Protein AF-X1HDW0-F1 (afdb_monomer_lite)

InterPro domains:
  IPR036291 NAD(P)-binding domain superfamily [SSF51735] (3-49)

Radius of gyration: 10.98 Å; chains: 1; bounding box: 26×17×32 Å

Organism: NCBI:txid412755

pLDDT: mean 93.76, std 6.55, range [61.34, 98.19]

Structure (mmCIF, N/CA/C/O backbone):
data_AF-X1HDW0-F1
#
_entry.id   AF-X1HDW0-F1
#
loop_
_atom_site.group_PDB
_atom_site.id
_atom_site.type_symbol
_atom_site.label_atom_id
_atom_site.label_alt_id
_atom_site.label_comp_id
_atom_site.label_asym_id
_atom_site.label_entity_id
_atom_site.labe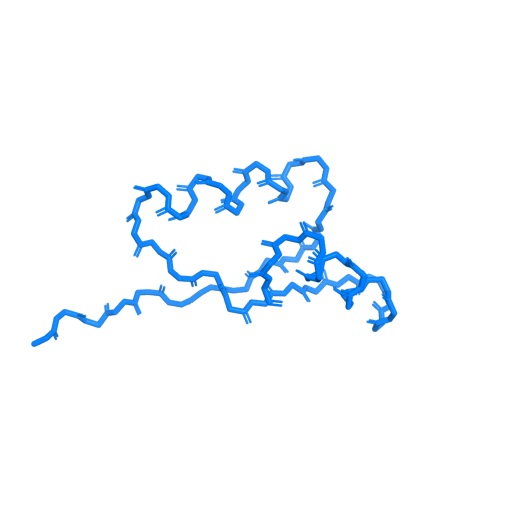l_seq_id
_atom_site.pdbx_PDB_ins_code
_atom_site.Cartn_x
_atom_site.Cartn_y
_atom_site.Cartn_z
_atom_site.occupancy
_atom_site.B_iso_or_equiv
_atom_site.auth_seq_id
_atom_site.auth_comp_id
_atom_site.auth_asym_id
_atom_site.auth_atom_id
_atom_site.pdbx_PDB_model_num
ATOM 1 N N . MET A 1 1 ? -12.641 2.688 22.591 1.00 61.34 1 MET A N 1
ATOM 2 C CA . MET A 1 1 ? -11.824 3.024 21.402 1.00 61.34 1 MET A CA 1
ATOM 3 C C . MET A 1 1 ? -12.257 2.117 20.261 1.00 61.34 1 MET A C 1
ATOM 5 O O . MET A 1 1 ? -12.232 0.908 20.449 1.00 61.34 1 MET A O 1
ATOM 9 N N . VAL A 1 2 ? -12.701 2.661 19.125 1.00 72.56 2 VAL A N 1
ATOM 10 C CA . VAL A 1 2 ? -13.004 1.838 17.940 1.00 72.56 2 VAL A CA 1
ATOM 11 C C . VAL A 1 2 ? -11.676 1.392 17.328 1.00 72.56 2 VAL A C 1
ATOM 13 O O . VAL A 1 2 ? -10.792 2.215 17.096 1.00 72.56 2 VAL A O 1
ATOM 16 N N . LYS A 1 3 ? -11.501 0.085 17.131 1.00 78.50 3 LYS A N 1
ATOM 17 C CA . LYS A 1 3 ? -10.278 -0.489 16.559 1.00 78.50 3 LYS A CA 1
ATOM 18 C C . LYS A 1 3 ? -10.244 -0.142 15.065 1.00 78.50 3 LYS A C 1
ATOM 20 O O . LYS A 1 3 ? -11.176 -0.497 14.349 1.00 78.50 3 LYS A O 1
ATOM 25 N N . LYS A 1 4 ? -9.211 0.568 14.598 1.00 82.88 4 LYS A N 1
ATOM 26 C CA . LYS A 1 4 ? -9.047 0.851 13.163 1.00 82.88 4 LYS A CA 1
ATOM 27 C C . LYS A 1 4 ? -8.756 -0.448 12.415 1.00 82.88 4 LYS A C 1
ATOM 29 O O . LYS A 1 4 ? -7.961 -1.266 12.882 1.00 82.88 4 LYS A O 1
ATOM 34 N N . ILE A 1 5 ? -9.407 -0.632 11.270 1.00 93.69 5 ILE A N 1
ATOM 35 C CA . ILE A 1 5 ? -9.098 -1.729 10.352 1.00 93.69 5 ILE A CA 1
ATOM 36 C C . ILE A 1 5 ? -7.719 -1.440 9.751 1.00 93.69 5 ILE A C 1
ATOM 38 O O . ILE A 1 5 ? -7.495 -0.339 9.248 1.00 93.69 5 ILE A O 1
ATOM 42 N N . LYS A 1 6 ? -6.812 -2.418 9.833 1.00 95.50 6 LYS A N 1
ATOM 43 C CA . LYS A 1 6 ? -5.469 -2.356 9.245 1.00 95.50 6 LYS A CA 1
ATOM 44 C C . LYS A 1 6 ? -5.419 -3.242 8.010 1.00 95.50 6 LYS A C 1
ATOM 46 O O . LYS A 1 6 ? -5.876 -4.382 8.069 1.00 95.50 6 LYS A O 1
ATOM 51 N N . VAL A 1 7 ? -4.860 -2.732 6.918 1.00 96.62 7 VAL A N 1
ATOM 52 C CA . VAL A 1 7 ? -4.784 -3.450 5.639 1.00 96.62 7 VAL A CA 1
ATOM 53 C C . VAL A 1 7 ? -3.408 -3.314 5.000 1.00 96.62 7 VAL A C 1
ATOM 55 O O . VAL A 1 7 ? -2.766 -2.269 5.096 1.00 96.62 7 VAL A O 1
ATOM 58 N N . GLY A 1 8 ? -2.972 -4.375 4.330 1.00 96.44 8 GLY A N 1
ATOM 59 C CA . GLY A 1 8 ? -1.865 -4.330 3.379 1.00 96.44 8 GLY A CA 1
ATOM 60 C C . GLY A 1 8 ? -2.398 -4.383 1.949 1.00 96.44 8 GLY A C 1
ATOM 61 O O . GLY A 1 8 ? -3.441 -4.992 1.705 1.00 96.44 8 GLY A O 1
ATOM 62 N N . ILE A 1 9 ? -1.687 -3.762 1.011 1.00 95.75 9 ILE A N 1
ATOM 63 C CA . ILE A 1 9 ? -1.988 -3.847 -0.426 1.00 95.75 9 ILE A CA 1
ATOM 64 C C . ILE A 1 9 ? -0.989 -4.777 -1.117 1.00 95.75 9 ILE A C 1
ATOM 66 O O . ILE A 1 9 ? 0.193 -4.756 -0.803 1.00 95.75 9 ILE A O 1
ATOM 70 N N . SER A 1 10 ? -1.445 -5.576 -2.083 1.00 96.38 10 SER A N 1
ATOM 71 C CA . SER A 1 10 ? -0.572 -6.330 -2.989 1.00 96.38 10 SER A CA 1
ATOM 72 C C . SER A 1 10 ? -0.620 -5.689 -4.375 1.00 96.38 10 SER A C 1
ATOM 74 O O . SER A 1 10 ? -1.677 -5.652 -5.002 1.00 96.38 10 SER A O 1
ATOM 76 N N . GLY A 1 11 ? 0.513 -5.143 -4.820 1.00 94.12 11 GLY A N 1
ATOM 77 C CA . GLY A 1 11 ? 0.646 -4.378 -6.058 1.00 94.12 11 GLY A CA 1
ATOM 78 C C . GLY A 1 11 ? 0.305 -2.889 -5.901 1.00 94.12 11 GLY A C 1
ATOM 79 O O . GLY A 1 11 ? -0.844 -2.501 -5.713 1.00 94.12 11 GLY A O 1
ATOM 80 N N . GLY A 1 12 ? 1.309 -2.030 -6.061 1.00 91.56 12 GLY A N 1
ATOM 81 C CA . GLY A 1 12 ? 1.227 -0.562 -6.058 1.00 91.56 12 GLY A CA 1
ATOM 82 C C . GLY A 1 12 ? 1.309 0.021 -7.459 1.00 91.56 12 GLY A C 1
ATOM 83 O O . GLY A 1 12 ? 2.074 0.950 -7.720 1.00 91.56 12 GLY A O 1
ATOM 84 N N . GLY A 1 13 ? 0.635 -0.605 -8.422 1.00 90.81 13 GLY A N 1
ATOM 85 C CA . GLY A 1 13 ? 0.427 -0.001 -9.737 1.00 90.81 13 GLY A CA 1
ATOM 86 C C . GLY A 1 13 ? -0.549 1.178 -9.657 1.00 90.81 13 GLY A C 1
ATOM 87 O O . GLY A 1 13 ? -0.921 1.632 -8.576 1.00 90.81 13 GLY A O 1
ATOM 88 N N . PHE A 1 14 ? -1.037 1.634 -10.810 1.00 92.69 14 PHE A N 1
ATOM 89 C CA . PHE A 1 14 ? -2.012 2.728 -10.889 1.00 92.69 14 PHE A CA 1
ATOM 90 C C . PHE A 1 14 ? -3.232 2.517 -9.970 1.00 92.69 14 PHE A C 1
ATOM 92 O O . PHE A 1 14 ? -3.581 3.385 -9.172 1.00 92.69 14 PHE A O 1
ATOM 99 N N . VAL A 1 15 ? -3.834 1.325 -10.027 1.00 94.69 15 VAL A N 1
ATOM 100 C CA . VAL A 1 15 ? -5.024 0.976 -9.235 1.00 94.69 15 VAL A CA 1
ATOM 101 C C . VAL A 1 15 ? -4.690 0.790 -7.750 1.00 94.69 15 VAL A C 1
ATOM 103 O O . VAL A 1 15 ? -5.466 1.205 -6.894 1.00 94.69 15 VAL A O 1
ATOM 106 N N . GLY A 1 16 ? -3.513 0.243 -7.430 1.00 94.12 16 GLY A N 1
ATOM 107 C CA . GLY A 1 16 ? -3.046 0.102 -6.048 1.00 94.12 16 GLY A CA 1
ATOM 108 C C 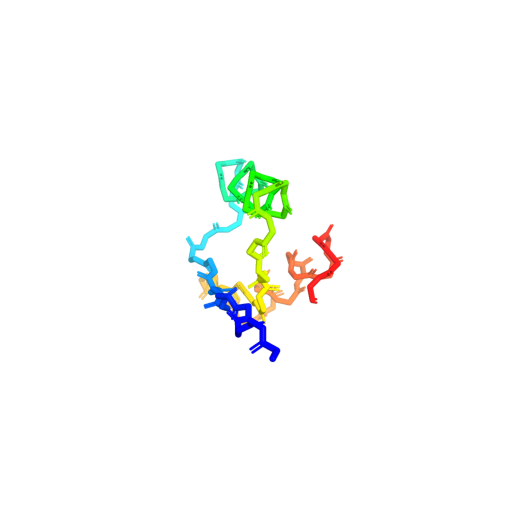. GLY A 1 16 ? -2.970 1.450 -5.330 1.00 94.12 16 GLY A C 1
ATOM 109 O O . GLY A 1 16 ? -3.524 1.600 -4.242 1.00 94.12 16 GLY A O 1
ATOM 110 N N . ASN A 1 17 ? -2.390 2.462 -5.982 1.00 93.81 17 ASN A N 1
ATOM 111 C CA . ASN A 1 17 ? -2.310 3.821 -5.436 1.00 93.81 17 ASN A CA 1
ATOM 112 C C . ASN A 1 17 ? -3.704 4.438 -5.231 1.00 93.81 17 ASN A C 1
ATOM 114 O O . ASN A 1 17 ? -3.969 5.039 -4.191 1.00 93.81 17 ASN A O 1
ATOM 118 N N . ALA A 1 18 ? -4.624 4.238 -6.182 1.00 96.06 18 ALA A N 1
ATOM 119 C CA . ALA A 1 18 ? -6.007 4.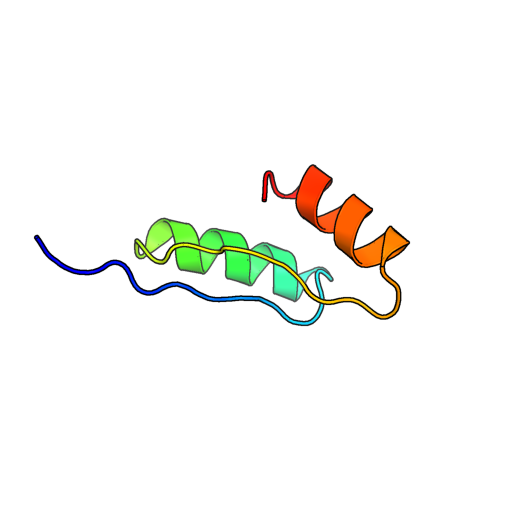694 -6.043 1.00 96.06 18 ALA A CA 1
ATOM 120 C C . ALA A 1 18 ? -6.725 4.031 -4.852 1.00 96.06 18 ALA A C 1
ATOM 122 O O . ALA A 1 18 ? -7.473 4.699 -4.134 1.00 96.06 18 ALA A O 1
ATOM 123 N N . HIS A 1 19 ? -6.471 2.742 -4.595 1.00 96.44 19 HIS A N 1
ATOM 124 C CA . HIS A 1 19 ? -7.017 2.050 -3.428 1.00 96.44 19 HIS A CA 1
ATOM 125 C C . HIS A 1 19 ? -6.451 2.576 -2.110 1.00 96.44 19 HIS A C 1
ATOM 127 O O . HIS A 1 19 ? -7.231 2.750 -1.177 1.00 96.44 19 HIS A O 1
ATOM 133 N N . VAL A 1 20 ? -5.148 2.875 -2.021 1.00 95.88 20 VAL A N 1
ATOM 134 C CA . VAL A 1 20 ? -4.565 3.487 -0.810 1.00 95.88 20 VAL A CA 1
ATOM 135 C C . VAL A 1 20 ? -5.300 4.778 -0.452 1.00 95.88 20 VAL A C 1
ATOM 137 O O . VAL A 1 20 ? -5.743 4.946 0.686 1.00 95.88 20 VAL A O 1
ATOM 140 N N . GLU A 1 21 ? -5.510 5.654 -1.433 1.00 95.38 21 GLU A N 1
ATOM 141 C CA . GLU A 1 21 ? -6.201 6.928 -1.220 1.00 95.38 21 GLU A CA 1
ATOM 142 C C . GLU A 1 21 ? -7.681 6.744 -0.868 1.00 95.38 21 GLU A C 1
ATOM 144 O O . GLU A 1 21 ? -8.200 7.419 0.025 1.00 95.38 21 GLU A O 1
ATOM 149 N N . ALA A 1 22 ? -8.368 5.796 -1.507 1.00 96.31 22 ALA A N 1
ATOM 150 C CA . ALA A 1 22 ? -9.750 5.467 -1.169 1.00 96.31 22 ALA A CA 1
ATOM 151 C C . ALA A 1 22 ? -9.880 4.932 0.270 1.00 96.31 22 ALA A C 1
ATOM 153 O O . ALA A 1 22 ? -10.751 5.381 1.015 1.00 96.31 22 ALA A O 1
ATOM 154 N N . LEU A 1 23 ? -8.992 4.020 0.681 1.00 95.88 23 LEU A N 1
ATOM 155 C CA . LEU A 1 23 ? -8.973 3.415 2.017 1.00 95.88 23 LEU A CA 1
ATOM 156 C C . LEU A 1 23 ? -8.719 4.462 3.109 1.00 95.88 23 LEU A C 1
ATOM 158 O O . LEU A 1 23 ? -9.438 4.494 4.110 1.00 95.88 23 LEU A O 1
ATOM 162 N N . ARG A 1 24 ? -7.764 5.373 2.886 1.00 94.00 24 ARG A N 1
ATOM 163 C CA . ARG A 1 24 ? -7.484 6.493 3.799 1.00 94.00 24 ARG A CA 1
ATOM 164 C C . ARG A 1 24 ? -8.710 7.386 4.000 1.00 94.00 24 ARG A C 1
ATOM 166 O O . ARG A 1 24 ? -9.029 7.733 5.136 1.00 94.00 24 ARG A O 1
ATOM 173 N N . ARG A 1 25 ? -9.438 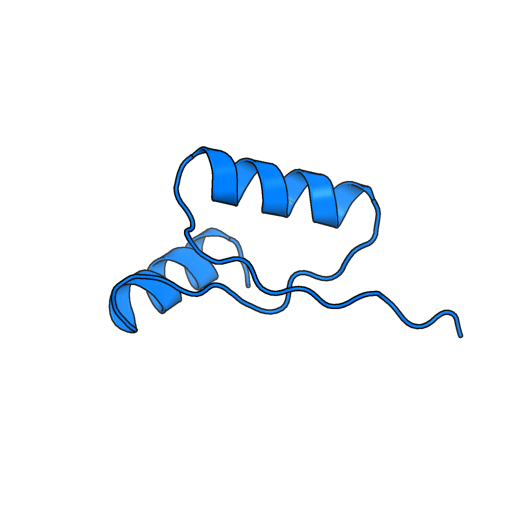7.711 2.922 1.00 95.75 25 ARG A N 1
ATOM 174 C CA . ARG A 1 25 ? -10.652 8.553 2.972 1.00 95.75 25 ARG A CA 1
ATOM 175 C C . ARG A 1 25 ? -11.787 7.938 3.788 1.00 95.75 25 ARG A C 1
ATOM 177 O O . ARG A 1 25 ? -12.544 8.679 4.405 1.00 95.75 25 ARG A O 1
ATOM 184 N N . ILE A 1 26 ? -11.891 6.609 3.819 1.00 95.31 26 ILE A N 1
ATOM 185 C CA . ILE A 1 26 ? -12.904 5.892 4.614 1.00 95.31 26 ILE A CA 1
ATOM 186 C C . ILE A 1 26 ? -12.405 5.496 6.016 1.00 95.31 26 ILE A C 1
ATOM 188 O O . ILE A 1 26 ? -13.073 4.744 6.722 1.00 95.31 26 ILE A O 1
ATOM 192 N N . GLY A 1 27 ? -11.238 5.997 6.438 1.00 93.75 27 GLY A N 1
ATOM 193 C CA . GLY A 1 27 ? -10.707 5.802 7.790 1.00 93.75 27 GLY A CA 1
ATOM 194 C C . GLY A 1 27 ? -10.007 4.461 8.031 1.00 93.75 27 GLY A C 1
ATOM 195 O O . GLY A 1 27 ? -9.781 4.098 9.189 1.00 93.75 27 GLY A O 1
ATOM 196 N N . VAL A 1 28 ? -9.651 3.734 6.970 1.00 95.75 28 VAL A N 1
ATOM 197 C CA . VAL A 1 28 ? -8.869 2.494 7.051 1.00 95.75 28 VAL A CA 1
ATOM 198 C C . VAL A 1 28 ? -7.374 2.821 7.069 1.00 95.75 28 VAL A C 1
ATOM 200 O O . VAL A 1 28 ? -6.892 3.676 6.328 1.00 95.75 28 VAL A O 1
ATOM 203 N N . GLU A 1 29 ? -6.631 2.134 7.933 1.00 95.69 29 GLU A N 1
ATOM 204 C CA . GLU A 1 29 ? -5.187 2.299 8.080 1.00 95.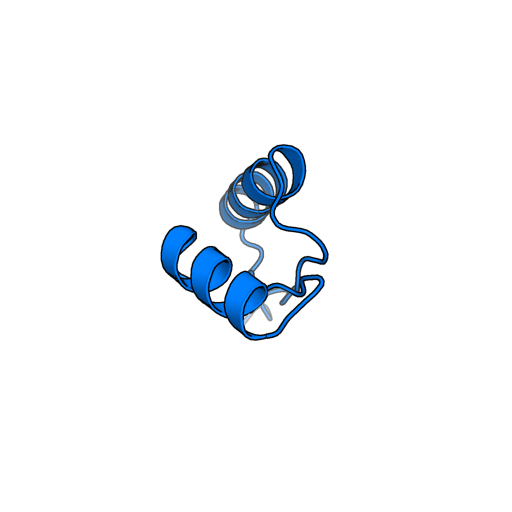69 29 GLU A CA 1
ATOM 205 C C . GLU A 1 29 ? -4.457 1.344 7.127 1.00 95.69 29 GLU A C 1
ATOM 207 O O . GLU A 1 29 ? -4.488 0.125 7.306 1.00 95.69 29 GLU A O 1
ATOM 212 N N . VAL A 1 30 ? -3.795 1.891 6.108 1.00 96.38 30 VAL A N 1
ATOM 213 C CA . VAL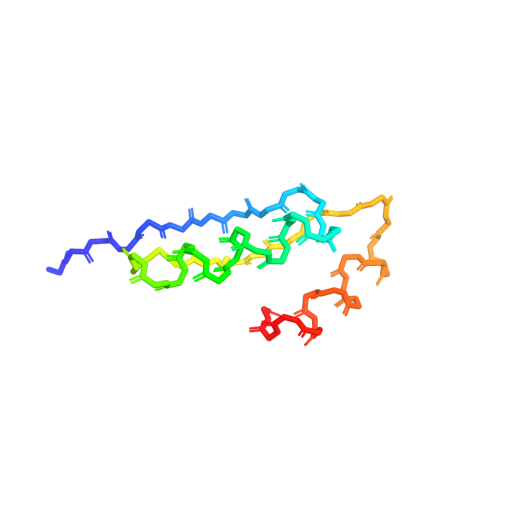 A 1 30 ? -2.892 1.112 5.251 1.00 96.38 30 VAL A CA 1
ATOM 214 C C . VAL A 1 30 ? -1.547 1.005 5.962 1.00 96.38 30 VAL A C 1
ATOM 216 O O . VAL A 1 30 ? -0.964 2.027 6.306 1.00 96.38 30 VAL A O 1
ATOM 219 N N . VAL A 1 31 ? -1.079 -0.220 6.208 1.00 96.56 31 VAL A N 1
ATOM 220 C CA . VAL A 1 31 ? 0.121 -0.498 7.026 1.00 96.56 31 VAL A CA 1
ATOM 221 C C . VAL A 1 31 ? 1.275 -1.110 6.234 1.00 96.56 31 VAL A C 1
ATOM 223 O O . VAL A 1 31 ? 2.301 -1.454 6.811 1.00 96.56 31 VAL A O 1
ATOM 226 N N . GLY A 1 32 ? 1.105 -1.304 4.927 1.00 96.44 32 GLY A N 1
ATOM 227 C CA . GLY A 1 32 ? 2.167 -1.839 4.090 1.00 96.44 32 GLY A CA 1
ATOM 228 C C . GLY A 1 32 ? 1.723 -2.205 2.683 1.00 96.44 32 GLY A C 1
ATOM 229 O O . GLY A 1 32 ? 0.532 -2.214 2.351 1.00 96.44 32 GLY A O 1
ATOM 230 N N . ILE A 1 33 ? 2.717 -2.531 1.866 1.00 97.12 33 ILE A N 1
ATOM 231 C CA . ILE A 1 33 ? 2.559 -2.930 0.475 1.00 97.12 33 ILE A CA 1
ATOM 232 C C . ILE A 1 33 ? 3.466 -4.124 0.156 1.00 97.12 33 ILE A C 1
ATOM 234 O O . ILE A 1 33 ? 4.605 -4.191 0.612 1.00 97.12 33 ILE A O 1
ATOM 238 N N . ALA A 1 34 ? 2.952 -5.064 -0.631 1.00 97.56 34 ALA A N 1
ATOM 239 C CA . ALA A 1 34 ? 3.688 -6.186 -1.191 1.00 97.56 34 ALA A CA 1
ATOM 240 C C . ALA A 1 34 ? 3.867 -5.995 -2.701 1.00 97.56 34 ALA A C 1
ATOM 242 O O . ALA A 1 34 ? 2.931 -5.611 -3.404 1.00 97.56 34 ALA A O 1
ATOM 243 N N . GLU A 1 35 ? 5.062 -6.298 -3.192 1.00 97.69 35 GLU A N 1
ATOM 244 C CA . GLU A 1 35 ? 5.459 -6.199 -4.597 1.00 97.69 35 GLU A CA 1
ATOM 245 C C . GLU A 1 35 ? 6.333 -7.394 -4.987 1.00 97.69 35 GLU A C 1
ATOM 247 O O . GLU A 1 35 ? 6.697 -8.210 -4.140 1.00 97.69 35 GLU A O 1
ATOM 252 N N . ALA A 1 36 ? 6.670 -7.492 -6.275 1.00 97.56 36 ALA A N 1
ATOM 253 C CA . ALA A 1 36 ? 7.473 -8.592 -6.813 1.00 97.56 36 ALA A CA 1
ATOM 254 C C . ALA A 1 36 ? 8.855 -8.739 -6.147 1.00 97.56 36 ALA A C 1
ATOM 256 O O . ALA A 1 36 ? 9.389 -9.845 -6.096 1.00 97.56 36 ALA A O 1
ATOM 257 N N . THR A 1 37 ? 9.429 -7.646 -5.633 1.00 98.00 37 THR A N 1
ATOM 258 C CA . THR A 1 37 ? 10.678 -7.667 -4.858 1.00 98.00 37 THR A CA 1
ATOM 259 C C . THR A 1 37 ? 10.590 -6.753 -3.638 1.00 98.00 37 THR A C 1
ATOM 261 O O . THR A 1 37 ? 9.774 -5.826 -3.591 1.00 98.00 37 THR A O 1
ATOM 264 N N . SER A 1 38 ? 11.454 -6.996 -2.650 1.00 97.50 38 SER A N 1
ATOM 265 C CA . SER A 1 38 ? 11.592 -6.171 -1.444 1.00 97.50 38 SER A CA 1
ATOM 266 C C . SER A 1 38 ? 11.949 -4.718 -1.759 1.00 97.50 38 SER A C 1
ATOM 268 O O . SER A 1 38 ? 11.433 -3.799 -1.127 1.00 97.50 38 SER A O 1
ATOM 270 N N . GLU A 1 39 ? 12.810 -4.500 -2.749 1.00 98.19 39 GLU A N 1
ATOM 271 C CA . GLU A 1 39 ? 13.289 -3.176 -3.154 1.00 98.19 39 GLU A CA 1
ATOM 272 C C . GLU A 1 39 ? 12.149 -2.375 -3.780 1.00 98.19 39 GLU A C 1
ATOM 274 O O . GLU A 1 39 ? 11.950 -1.210 -3.436 1.00 98.19 39 GLU A O 1
ATOM 279 N N . LEU A 1 40 ? 11.355 -3.020 -4.643 1.00 97.12 40 LEU A N 1
ATOM 280 C CA . LEU A 1 40 ? 10.180 -2.404 -5.250 1.00 97.12 40 LEU A CA 1
ATOM 281 C C . LEU A 1 40 ? 9.104 -2.103 -4.200 1.00 97.12 40 LEU A C 1
ATOM 283 O O . LEU A 1 40 ? 8.513 -1.024 -4.224 1.00 97.12 40 LEU A O 1
ATOM 287 N N . ALA A 1 41 ? 8.872 -3.024 -3.258 1.00 97.31 41 ALA A N 1
ATOM 288 C CA . ALA A 1 41 ? 7.931 -2.810 -2.160 1.00 97.31 41 ALA A CA 1
ATOM 289 C C . ALA A 1 41 ? 8.330 -1.585 -1.329 1.00 97.31 41 ALA A C 1
ATOM 291 O O . ALA A 1 41 ? 7.498 -0.715 -1.083 1.00 97.31 41 ALA A O 1
ATOM 292 N N . LYS A 1 42 ? 9.615 -1.477 -0.968 1.00 97.69 42 LYS A N 1
ATOM 293 C CA . LYS A 1 42 ? 10.150 -0.340 -0.215 1.00 97.69 42 LYS A CA 1
ATOM 294 C C . LYS A 1 42 ? 10.015 0.972 -0.984 1.00 97.69 42 LYS A C 1
ATOM 296 O O . LYS A 1 42 ? 9.457 1.925 -0.457 1.00 97.69 42 LYS A O 1
ATOM 301 N N . GLN A 1 43 ? 10.439 1.001 -2.248 1.00 97.06 43 GLN A N 1
ATOM 302 C CA . GLN A 1 43 ? 10.336 2.193 -3.094 1.00 97.06 43 GLN A CA 1
ATOM 303 C C . GLN A 1 43 ? 8.896 2.721 -3.170 1.00 97.06 43 GLN A C 1
ATOM 305 O O . GLN A 1 43 ? 8.665 3.930 -3.138 1.00 97.06 43 GLN A O 1
ATOM 310 N N . LYS A 1 44 ? 7.914 1.821 -3.284 1.00 95.75 44 LYS A N 1
ATOM 311 C CA . LYS A 1 44 ? 6.504 2.208 -3.361 1.00 95.75 44 LYS A CA 1
ATOM 312 C C . LYS A 1 44 ? 5.908 2.584 -2.015 1.00 95.75 44 LYS A C 1
ATOM 314 O O . LYS A 1 44 ? 5.088 3.496 -1.982 1.00 95.75 44 LYS A O 1
ATOM 319 N N . ALA A 1 45 ? 6.311 1.917 -0.934 1.00 95.88 45 ALA A N 1
ATOM 320 C CA . ALA A 1 45 ? 5.939 2.313 0.420 1.00 95.88 45 ALA A CA 1
ATOM 321 C C . ALA A 1 45 ? 6.385 3.758 0.691 1.00 95.88 45 ALA A C 1
ATOM 323 O O . ALA A 1 45 ? 5.547 4.600 1.010 1.00 95.88 45 ALA A O 1
ATOM 324 N N . ASP A 1 46 ? 7.651 4.069 0.398 1.00 95.88 46 ASP A N 1
ATOM 325 C CA . ASP A 1 46 ? 8.221 5.411 0.546 1.00 95.88 46 ASP A CA 1
ATOM 326 C C . ASP A 1 46 ? 7.443 6.447 -0.290 1.00 95.88 46 ASP A C 1
ATOM 328 O O . ASP A 1 46 ? 7.069 7.508 0.210 1.00 95.88 46 ASP A O 1
ATOM 332 N N . ALA A 1 47 ? 7.121 6.124 -1.551 1.00 94.19 47 ALA A N 1
ATOM 333 C CA . ALA A 1 47 ? 6.353 7.007 -2.435 1.00 94.19 47 ALA A CA 1
ATOM 334 C C . ALA A 1 47 ? 4.906 7.257 -1.963 1.00 94.19 47 ALA A C 1
ATOM 336 O O . ALA A 1 47 ? 4.317 8.287 -2.292 1.00 94.19 47 ALA A O 1
ATOM 337 N N . LEU A 1 48 ? 4.327 6.321 -1.209 1.00 92.31 48 LEU A N 1
ATOM 338 C CA . LEU A 1 48 ? 2.974 6.408 -0.657 1.00 92.31 48 LEU A CA 1
ATOM 339 C C . LEU A 1 48 ? 2.947 6.950 0.780 1.00 92.31 48 LEU A C 1
ATOM 341 O O . LEU A 1 48 ? 1.854 7.177 1.312 1.00 92.31 48 LEU A O 1
ATOM 345 N N . GLY A 1 49 ? 4.110 7.163 1.406 1.00 93.19 49 GLY A N 1
ATOM 346 C CA . GLY A 1 49 ? 4.230 7.533 2.816 1.00 93.19 49 GLY A CA 1
ATOM 347 C C . GLY A 1 49 ? 3.719 6.438 3.756 1.00 93.19 49 GLY A C 1
ATOM 348 O O . GLY A 1 49 ? 2.950 6.739 4.673 1.00 93.19 49 GLY A O 1
ATOM 349 N N . LEU A 1 50 ? 4.056 5.180 3.458 1.00 91.12 50 LEU A N 1
ATOM 350 C CA . LEU A 1 50 ? 3.743 3.989 4.257 1.00 91.12 50 LEU A CA 1
ATOM 351 C C . LEU A 1 50 ? 4.969 3.487 5.019 1.00 91.12 50 LEU A C 1
ATOM 353 O O . LEU A 1 50 ? 6.081 3.581 4.459 1.00 91.12 50 LEU A O 1
#

Secondary structure (DSSP, 8-state):
-PPPPEEEEE--SHHHHHHHHHHHHTT-EEEEEE-SSHHHHHHHHHHHT-

Foldseek 3Di:
DDDAAEDEEEDPDPVRLVVLVVCVVVRHHYDFYHYPDPVVRVVSCVVSVD

Sequence (50 aa):
MVKKIKVGISGGGFVGNAHVEALRRIGVEVVGIAEATSELAKQKADALGL